Protein AF-A0A2E1ECK0-F1 (afdb_monomer_lite)

Radius of gyration: 26.98 Å; chains: 1; bounding box: 81×75×74 Å

Structure (mmCIF, N/CA/C/O backbone):
data_AF-A0A2E1ECK0-F1
#
_entry.id   AF-A0A2E1ECK0-F1
#
loop_
_atom_site.group_PDB
_atom_site.id
_atom_site.type_symbol
_atom_site.label_atom_id
_atom_site.label_alt_id
_atom_site.label_comp_id
_atom_site.label_asym_id
_atom_site.label_entity_id
_atom_site.label_seq_id
_atom_site.pdbx_PDB_ins_code
_atom_site.Cartn_x
_atom_site.Cartn_y
_atom_site.Cartn_z
_atom_site.occupancy
_atom_site.B_iso_or_equiv
_atom_site.auth_seq_id
_atom_site.auth_comp_id
_atom_site.auth_asym_id
_atom_site.auth_atom_id
_atom_site.pdbx_PDB_model_num
ATOM 1 N N . MET A 1 1 ? -41.890 39.576 19.657 1.00 36.78 1 MET A N 1
ATOM 2 C CA . MET A 1 1 ? -41.243 40.831 19.203 1.00 36.78 1 MET A CA 1
ATOM 3 C C . MET A 1 1 ? -40.014 40.433 18.400 1.00 36.78 1 MET A C 1
ATOM 5 O O . MET A 1 1 ? -39.311 39.551 18.856 1.00 36.78 1 MET A O 1
ATOM 9 N N . LYS A 1 2 ? -39.954 40.804 17.111 1.00 32.69 2 LYS A N 1
ATOM 10 C CA . LYS A 1 2 ? -38.951 41.724 16.523 1.00 32.69 2 LYS A CA 1
ATOM 11 C C . LYS A 1 2 ? -37.491 41.276 16.766 1.00 32.69 2 LYS A C 1
ATOM 13 O O . LYS A 1 2 ? -37.115 41.162 17.915 1.00 32.69 2 LYS A O 1
ATOM 18 N N . LYS A 1 3 ? -36.594 41.143 15.786 1.00 41.53 3 LYS A N 1
ATOM 19 C CA . LYS A 1 3 ? -36.566 41.527 14.362 1.00 41.53 3 LYS A CA 1
ATOM 20 C C . LYS A 1 3 ? -35.148 41.163 13.842 1.00 41.53 3 LYS A C 1
ATOM 22 O O . LYS A 1 3 ? -34.216 41.428 14.585 1.00 41.53 3 LYS A O 1
ATOM 27 N N . LEU A 1 4 ? -35.047 40.756 12.563 1.00 42.44 4 LEU A N 1
ATOM 28 C CA . LEU A 1 4 ? -34.051 41.216 11.556 1.00 42.44 4 LEU A CA 1
ATOM 29 C C . LEU A 1 4 ? -32.571 40.783 11.760 1.00 42.44 4 LEU A C 1
ATOM 31 O O . LEU A 1 4 ? -32.071 40.840 12.867 1.00 42.44 4 LEU A O 1
ATOM 35 N N . MET A 1 5 ? -31.784 40.340 10.771 1.00 49.69 5 MET A N 1
ATOM 36 C CA . MET A 1 5 ? -31.547 40.825 9.397 1.00 49.69 5 MET A CA 1
ATOM 37 C C . MET A 1 5 ? -30.842 39.715 8.572 1.00 49.69 5 MET A C 1
ATOM 39 O O . MET A 1 5 ? -29.981 39.037 9.115 1.00 49.69 5 MET A O 1
ATOM 43 N N . THR A 1 6 ? -31.310 39.385 7.356 1.00 43.28 6 THR A N 1
ATOM 44 C CA . THR A 1 6 ? -30.813 39.886 6.036 1.00 43.28 6 THR A CA 1
ATOM 45 C C . THR A 1 6 ? -29.692 38.984 5.485 1.00 43.28 6 THR A C 1
ATOM 47 O O . THR A 1 6 ? -28.627 38.923 6.078 1.00 43.28 6 THR A O 1
ATOM 50 N N . ALA A 1 7 ? -29.992 38.085 4.531 1.00 45.81 7 ALA A N 1
ATOM 51 C CA . ALA A 1 7 ? -29.884 38.229 3.055 1.00 45.81 7 ALA A CA 1
ATOM 52 C C . ALA A 1 7 ? -28.424 38.374 2.575 1.00 45.81 7 ALA A C 1
ATOM 54 O O . ALA A 1 7 ? -27.665 39.099 3.199 1.00 45.81 7 ALA A O 1
ATOM 55 N N . VAL A 1 8 ? -27.959 37.636 1.559 1.00 47.28 8 VAL A N 1
ATOM 56 C CA . VAL A 1 8 ? -28.027 37.950 0.108 1.00 47.28 8 VAL A CA 1
ATOM 57 C C . VAL A 1 8 ? -27.849 36.615 -0.663 1.00 47.28 8 VAL A C 1
ATOM 59 O O . VAL A 1 8 ? -26.974 35.838 -0.302 1.00 47.28 8 VAL A O 1
ATOM 62 N N . PHE A 1 9 ? -28.807 36.173 -1.499 1.00 43.53 9 PHE A N 1
ATOM 63 C CA . PHE A 1 9 ? -28.794 36.183 -2.989 1.00 43.53 9 PHE A CA 1
ATOM 64 C C . PHE A 1 9 ? -27.457 35.723 -3.624 1.00 43.53 9 PHE A C 1
ATOM 66 O O . PHE A 1 9 ? -26.396 36.138 -3.197 1.00 43.53 9 PHE A O 1
ATOM 73 N N . VAL A 1 10 ? -27.436 34.838 -4.626 1.00 41.91 10 VAL A N 1
ATOM 74 C CA . VAL A 1 10 ? -27.708 35.177 -6.034 1.00 41.91 10 VAL A CA 1
ATOM 75 C C . VAL A 1 10 ? -28.309 33.978 -6.778 1.00 41.91 10 VAL A C 1
ATOM 77 O O . VAL A 1 10 ? -27.737 32.893 -6.821 1.00 41.91 10 VAL A O 1
ATOM 80 N N . ALA A 1 11 ? -29.456 34.222 -7.410 1.00 50.41 11 ALA A N 1
ATOM 81 C CA . ALA A 1 11 ? -29.977 33.435 -8.518 1.00 50.41 11 ALA A CA 1
ATOM 82 C C . ALA A 1 11 ? -29.324 33.898 -9.831 1.00 50.41 11 ALA A C 1
ATOM 84 O O . ALA A 1 11 ? -29.112 35.096 -10.018 1.00 50.41 11 ALA A O 1
ATOM 85 N N . GLY A 1 12 ? -29.074 32.976 -10.759 1.00 37.84 12 GLY A N 1
ATOM 86 C CA . GLY A 1 12 ? -28.589 33.318 -12.095 1.00 37.84 12 GLY A CA 1
ATOM 87 C C . GLY A 1 12 ? -28.595 32.134 -13.057 1.00 37.84 12 GLY A C 1
ATOM 88 O O . GLY A 1 12 ? -27.558 31.549 -13.330 1.00 37.84 12 GLY A O 1
ATOM 89 N N . THR A 1 13 ? -29.772 31.781 -13.569 1.00 51.78 13 THR A N 1
ATOM 90 C CA . THR A 1 13 ? -29.948 31.011 -14.815 1.00 51.78 13 THR A CA 1
ATOM 91 C C . THR A 1 13 ? -29.469 31.818 -16.023 1.00 51.78 13 THR A C 1
ATOM 93 O O . THR A 1 13 ? -29.784 33.003 -16.042 1.00 51.78 13 THR A O 1
ATOM 96 N N . MET A 1 14 ? -28.821 31.183 -17.016 1.00 39.97 14 MET A N 1
ATOM 97 C CA . MET A 1 14 ? -28.751 31.458 -18.485 1.00 39.97 14 MET A CA 1
ATOM 98 C C . MET A 1 14 ? -27.500 30.714 -19.027 1.00 39.97 14 MET A C 1
ATOM 100 O O . MET A 1 14 ? -26.512 30.660 -18.312 1.00 39.97 14 MET A O 1
ATOM 104 N N . VAL A 1 15 ? -27.361 30.122 -20.220 1.00 37.75 15 VAL A N 1
ATOM 105 C CA . VAL A 1 15 ? -28.132 29.971 -21.467 1.00 37.75 15 VAL A CA 1
ATOM 106 C C . VAL A 1 15 ? -27.371 28.911 -22.302 1.00 37.75 15 VAL A C 1
ATOM 108 O O . VAL A 1 15 ? -26.142 28.919 -22.312 1.00 37.75 15 VAL A O 1
ATOM 111 N N . PHE A 1 16 ? -28.061 28.021 -23.027 1.00 49.72 16 PHE A N 1
ATOM 112 C CA . PHE A 1 16 ? -27.444 27.258 -24.125 1.00 49.72 16 PHE A CA 1
ATOM 113 C C . PHE A 1 16 ? -27.300 28.180 -25.348 1.00 49.72 16 PHE A C 1
ATOM 115 O O . PHE A 1 16 ? -28.302 28.683 -25.854 1.00 49.72 16 PHE A O 1
ATOM 122 N N . GLY A 1 17 ? -26.073 28.397 -25.829 1.00 35.75 17 GLY A N 1
ATOM 123 C CA . GLY A 1 17 ? -25.768 29.196 -27.021 1.00 35.75 17 GLY A CA 1
ATOM 124 C C . GLY A 1 17 ? -24.381 28.858 -27.576 1.00 35.75 17 GLY A C 1
ATOM 125 O O . GLY A 1 17 ? -23.429 28.708 -26.820 1.00 35.75 17 GLY A O 1
ATOM 126 N N . ALA A 1 18 ? -24.302 28.662 -28.891 1.00 43.22 18 ALA A N 1
ATOM 127 C CA . ALA A 1 18 ? -23.219 27.992 -29.606 1.00 43.22 18 ALA A CA 1
ATOM 128 C C . ALA A 1 18 ? -21.879 28.757 -29.693 1.00 43.22 18 ALA A C 1
ATOM 130 O O . ALA A 1 18 ? -21.851 29.978 -29.803 1.00 43.22 18 ALA A O 1
ATOM 131 N N . ALA A 1 19 ? -20.804 27.961 -29.767 1.00 50.44 19 ALA A N 1
ATOM 132 C CA . ALA A 1 19 ? -19.489 28.229 -30.360 1.00 50.44 19 ALA A CA 1
ATOM 133 C C . ALA A 1 19 ? -18.763 29.529 -29.960 1.00 50.44 19 ALA A C 1
ATOM 135 O O . ALA A 1 19 ? -18.831 30.548 -30.641 1.00 50.44 19 ALA A O 1
ATOM 136 N N . ALA A 1 20 ? -17.907 29.415 -28.945 1.00 37.53 20 ALA A N 1
ATOM 137 C CA . ALA A 1 20 ? -16.703 30.224 -28.819 1.00 37.53 20 ALA A CA 1
ATOM 138 C C . ALA A 1 20 ? -15.556 29.301 -28.391 1.00 37.53 20 ALA A C 1
ATOM 140 O O . ALA A 1 20 ? -15.746 28.430 -27.544 1.00 37.53 20 ALA A O 1
ATOM 141 N N . LEU A 1 21 ? -14.399 29.470 -29.035 1.00 43.34 21 LEU A N 1
ATOM 142 C CA . LEU A 1 21 ? -13.122 28.837 -28.707 1.00 43.34 21 LEU A CA 1
ATOM 143 C C . LEU A 1 21 ? -12.949 28.735 -27.189 1.00 43.34 21 LEU A C 1
ATOM 145 O O . LEU A 1 21 ? -12.764 29.747 -26.513 1.00 43.34 21 LEU A O 1
ATOM 149 N N . VAL A 1 22 ? -13.011 27.510 -26.668 1.00 38.97 22 VAL A N 1
ATOM 150 C CA . VAL A 1 22 ? -12.660 27.231 -25.281 1.00 38.97 22 VAL A CA 1
ATOM 151 C C . VAL A 1 22 ? -11.149 27.384 -25.203 1.00 38.97 22 VAL A C 1
ATOM 153 O O . VAL A 1 22 ? -10.393 26.457 -25.480 1.00 38.97 22 VAL A O 1
ATOM 156 N N . VAL A 1 23 ? -10.709 28.595 -24.865 1.00 43.97 23 VAL A N 1
ATOM 157 C CA . VAL A 1 23 ? -9.475 28.770 -24.108 1.00 43.97 23 VAL A CA 1
ATOM 158 C C . VAL A 1 23 ? -9.677 27.886 -22.891 1.00 43.97 23 VAL A C 1
ATOM 160 O O . VAL A 1 23 ? -10.488 28.204 -22.021 1.00 43.97 23 VAL A O 1
ATOM 163 N N . THR A 1 24 ? -9.041 26.717 -22.907 1.00 41.31 24 THR A N 1
ATOM 164 C CA . THR A 1 24 ? -8.938 25.848 -21.743 1.00 41.31 24 THR A CA 1
ATOM 165 C C . THR A 1 24 ? -8.578 26.754 -20.578 1.00 41.31 24 THR A C 1
ATOM 167 O O . THR A 1 24 ? -7.530 27.410 -20.660 1.00 41.31 24 THR A O 1
ATOM 170 N N . PRO A 1 25 ? -9.399 26.859 -19.515 1.00 38.97 25 PRO A N 1
ATOM 171 C CA . PRO A 1 25 ? -8.821 27.309 -18.275 1.00 38.97 25 PRO A CA 1
ATOM 172 C C . PRO A 1 25 ? -7.670 26.337 -18.042 1.00 38.97 25 PRO A C 1
ATOM 174 O O . PRO A 1 25 ? -7.865 25.122 -17.993 1.00 38.97 25 PRO A O 1
ATOM 177 N N . VAL A 1 26 ? -6.454 26.878 -18.011 1.00 43.81 26 VAL A N 1
ATOM 178 C CA . VAL A 1 26 ? -5.379 26.310 -17.215 1.00 43.81 26 VAL A CA 1
ATOM 179 C C . VAL A 1 26 ? -5.995 26.221 -15.827 1.00 43.81 26 VAL A C 1
ATOM 181 O O . VAL A 1 26 ? -6.011 27.192 -15.073 1.00 43.81 26 VAL A O 1
ATOM 184 N N . VAL A 1 27 ? -6.676 25.104 -15.568 1.00 42.44 27 VAL A N 1
ATOM 185 C CA . VAL A 1 27 ? -7.056 24.700 -14.232 1.00 42.44 27 VAL A CA 1
ATOM 186 C C . VAL A 1 27 ? -5.705 24.615 -13.565 1.00 42.44 27 VAL A C 1
ATOM 188 O O . VAL A 1 27 ? -4.866 23.817 -13.981 1.00 42.44 27 VAL A O 1
ATOM 191 N N . ALA A 1 28 ? -5.444 25.555 -12.660 1.00 39.75 28 ALA A N 1
ATOM 192 C CA . ALA A 1 28 ? -4.342 25.437 -11.738 1.00 39.75 28 ALA A CA 1
ATOM 193 C C . ALA A 1 28 ? -4.455 24.020 -11.181 1.00 39.75 28 ALA A C 1
ATOM 195 O O . ALA A 1 28 ? -5.444 23.692 -10.527 1.00 39.75 28 ALA A O 1
ATOM 196 N N . GLN A 1 29 ? -3.538 23.161 -11.614 1.00 42.16 29 GLN A N 1
ATOM 197 C CA . GLN A 1 29 ? -3.422 21.794 -11.161 1.00 42.16 29 GLN A CA 1
ATOM 198 C C . GLN A 1 29 ? -3.068 21.943 -9.690 1.00 42.16 29 GLN A C 1
ATOM 200 O O . GLN A 1 29 ? -1.930 22.249 -9.352 1.00 42.16 29 GLN A O 1
ATOM 205 N N . GLU A 1 30 ? -4.098 21.934 -8.848 1.00 47.59 30 GLU A N 1
ATOM 206 C CA . GLU A 1 30 ? -3.958 22.002 -7.406 1.00 47.59 30 GLU A CA 1
ATOM 207 C C . GLU A 1 30 ? -3.056 20.820 -7.061 1.00 47.59 30 GLU A C 1
ATOM 209 O O . GLU A 1 30 ? -3.397 19.676 -7.376 1.00 47.59 30 GLU A O 1
ATOM 214 N N . GLU A 1 31 ? -1.843 21.097 -6.573 1.00 55.91 31 GLU A N 1
ATOM 215 C CA . GLU A 1 31 ? -0.967 20.043 -6.074 1.00 55.91 31 GLU A CA 1
ATOM 216 C C . GLU A 1 31 ? -1.801 19.252 -5.074 1.00 55.91 31 GLU A C 1
ATOM 218 O O . GLU A 1 31 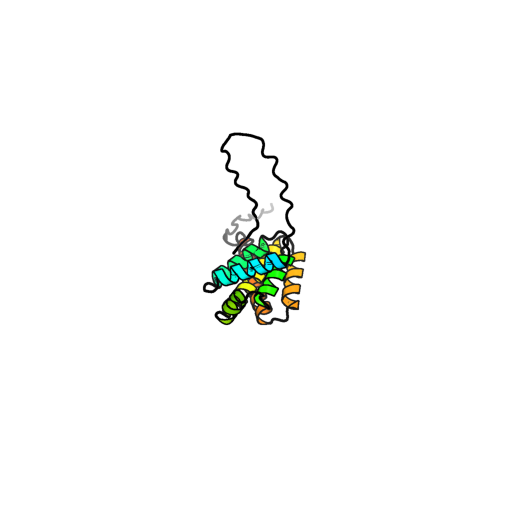? -2.271 19.808 -4.077 1.00 55.91 31 GLU A O 1
ATOM 223 N N . ALA A 1 32 ? -2.075 17.986 -5.393 1.00 67.12 32 ALA A N 1
ATOM 224 C CA . ALA A 1 32 ? -2.873 17.153 -4.521 1.00 67.12 32 ALA A CA 1
ATOM 225 C C . ALA A 1 32 ? -2.120 17.062 -3.195 1.00 67.12 32 ALA A C 1
ATOM 227 O O . ALA A 1 32 ? -1.043 16.478 -3.115 1.00 67.12 32 ALA A O 1
ATOM 228 N N . SER A 1 33 ? -2.658 17.705 -2.164 1.00 86.31 33 SER A N 1
ATOM 229 C CA . SER A 1 33 ? -2.048 17.667 -0.845 1.00 86.31 33 SER A CA 1
ATOM 230 C C . SER A 1 33 ? -2.098 16.238 -0.309 1.00 86.31 33 SER A C 1
ATOM 232 O O . SER A 1 33 ? -3.055 15.504 -0.579 1.00 86.31 33 SER A O 1
ATOM 234 N N . LEU A 1 34 ? -1.116 15.865 0.513 1.00 89.94 34 LEU A N 1
ATOM 235 C CA . LEU A 1 34 ? -1.125 14.579 1.214 1.00 89.94 34 LEU A CA 1
ATOM 236 C C . LEU A 1 34 ? -2.476 14.334 1.906 1.00 89.94 34 LEU A C 1
ATOM 238 O O . LEU A 1 34 ? -3.050 13.260 1.785 1.00 89.94 34 LEU A O 1
ATOM 242 N N . GLN A 1 35 ? -3.035 15.370 2.540 1.00 91.94 35 GLN A N 1
ATOM 243 C CA . GLN A 1 35 ? -4.328 15.288 3.212 1.00 91.94 35 GLN A CA 1
ATOM 244 C C . GLN A 1 35 ? -5.478 14.916 2.262 1.00 91.94 35 GLN A C 1
ATOM 246 O O . GLN A 1 35 ? -6.276 14.045 2.592 1.00 91.94 35 GLN A O 1
ATOM 251 N N . SER A 1 36 ? -5.568 15.541 1.084 1.00 92.69 36 SER A N 1
ATOM 252 C CA . SER A 1 36 ? -6.625 15.207 0.119 1.00 92.69 36 SER A CA 1
ATOM 253 C C . SER A 1 36 ? -6.480 13.792 -0.446 1.00 92.69 36 SER A C 1
ATOM 255 O O . SER A 1 36 ? -7.484 13.140 -0.727 1.00 92.69 36 SER A O 1
ATOM 257 N N . LEU A 1 37 ? -5.245 13.299 -0.591 1.00 95.12 37 LEU A N 1
ATOM 258 C CA . LEU A 1 37 ? -5.002 11.923 -1.027 1.00 95.12 37 LEU A CA 1
ATOM 259 C C . LEU A 1 37 ? -5.369 10.921 0.072 1.00 95.12 37 LEU A C 1
ATOM 261 O O . LEU A 1 37 ? -5.996 9.911 -0.222 1.00 95.12 37 LEU A O 1
ATOM 265 N N . GLU A 1 38 ? -5.038 11.206 1.331 1.00 95.06 38 GLU A N 1
ATOM 266 C CA . GLU A 1 38 ? -5.431 10.370 2.472 1.00 95.06 38 GLU A CA 1
ATOM 267 C C . GLU A 1 38 ? -6.955 10.263 2.587 1.00 95.06 38 GLU A C 1
ATOM 269 O O . GLU A 1 38 ? -7.482 9.161 2.712 1.00 95.06 38 GLU A O 1
ATOM 274 N N . GLU A 1 39 ? -7.674 11.385 2.477 1.00 94.56 39 GLU A N 1
ATOM 275 C CA . GLU A 1 39 ? -9.143 11.402 2.498 1.00 94.56 39 GLU A CA 1
ATOM 276 C C . GLU A 1 39 ? -9.735 10.563 1.354 1.00 94.56 39 GLU A C 1
ATOM 278 O O . GLU A 1 39 ? -10.674 9.793 1.565 1.00 94.56 39 GLU A O 1
ATOM 283 N N . PHE A 1 40 ? -9.148 10.651 0.157 1.00 95.88 40 PHE A N 1
ATOM 284 C CA . PHE A 1 40 ? -9.552 9.837 -0.988 1.00 95.88 40 PHE A CA 1
ATOM 285 C C . PHE A 1 40 ? -9.301 8.337 -0.766 1.00 95.88 40 PHE A C 1
ATOM 287 O O . PHE A 1 40 ? -10.172 7.513 -1.050 1.00 95.88 40 PHE A O 1
ATOM 294 N N . VAL A 1 41 ? -8.139 7.962 -0.223 1.00 96.88 41 VAL A N 1
ATOM 295 C CA . VAL A 1 41 ? -7.822 6.555 0.070 1.00 96.88 41 VAL A CA 1
ATOM 296 C C . VAL A 1 41 ? -8.730 6.003 1.166 1.00 96.88 41 VAL A C 1
ATOM 298 O O . VAL A 1 41 ? -9.208 4.876 1.059 1.00 96.88 41 VAL A O 1
ATOM 301 N N . GLU A 1 42 ? -9.015 6.783 2.207 1.00 97.12 42 GLU A N 1
ATOM 302 C CA . GLU A 1 42 ? -9.946 6.377 3.259 1.00 97.12 42 GLU A CA 1
ATOM 303 C C . GLU A 1 42 ? -11.362 6.168 2.720 1.00 97.12 42 GLU A C 1
ATOM 305 O O . GLU A 1 42 ? -12.034 5.212 3.113 1.00 97.12 42 GLU A O 1
ATOM 310 N N . GLN A 1 43 ? -11.809 7.009 1.787 1.00 96.88 43 GLN A N 1
ATOM 311 C CA . GLN A 1 43 ? -13.077 6.792 1.101 1.00 96.88 43 GLN A CA 1
ATOM 312 C C . GLN A 1 43 ? -13.059 5.484 0.299 1.00 96.88 43 GLN A C 1
ATOM 314 O O . GLN A 1 43 ? -13.977 4.678 0.437 1.00 96.88 43 GLN A O 1
ATOM 319 N N . MET A 1 44 ? -12.000 5.231 -0.472 1.00 96.62 44 MET A N 1
ATOM 320 C CA . MET A 1 44 ? -11.836 3.989 -1.233 1.00 96.62 44 MET A CA 1
ATOM 321 C C . MET A 1 44 ? -11.851 2.754 -0.324 1.00 96.62 44 MET A C 1
ATOM 323 O O . MET A 1 44 ? -12.449 1.734 -0.662 1.00 96.62 44 MET A O 1
ATOM 327 N N . LEU A 1 45 ? -11.235 2.853 0.853 1.00 96.44 45 LEU A N 1
ATOM 328 C CA . LEU A 1 45 ? -11.225 1.798 1.860 1.00 96.44 45 LEU A CA 1
ATOM 329 C C . LEU A 1 45 ? -12.642 1.490 2.357 1.00 96.44 45 LEU A C 1
ATOM 331 O O . LEU A 1 45 ? -13.017 0.325 2.467 1.00 96.44 45 LEU A O 1
ATOM 335 N N . VAL A 1 46 ? -13.445 2.522 2.628 1.00 96.81 46 VAL A N 1
ATOM 336 C CA . VAL A 1 46 ? -14.840 2.365 3.065 1.00 96.81 46 VAL A CA 1
ATOM 337 C C . VAL A 1 46 ? -15.720 1.810 1.943 1.00 96.81 46 VAL A C 1
ATOM 339 O O . VAL A 1 46 ? -16.531 0.921 2.191 1.00 96.81 46 VAL A O 1
ATOM 342 N N . GLU A 1 47 ? -15.552 2.294 0.713 1.00 97.00 47 GLU A N 1
ATOM 343 C CA . GLU A 1 47 ? -16.309 1.830 -0.458 1.00 97.00 47 GLU A CA 1
ATOM 344 C C . GLU A 1 47 ? -16.045 0.354 -0.781 1.00 97.00 47 GLU A C 1
ATOM 346 O O . GLU A 1 47 ? -16.945 -0.341 -1.250 1.00 97.00 47 GLU A O 1
ATOM 351 N N . ASN A 1 48 ? -14.841 -0.137 -0.480 1.00 96.56 48 ASN A N 1
ATOM 352 C CA . ASN A 1 48 ? -14.430 -1.518 -0.723 1.00 96.56 48 ASN A CA 1
ATOM 353 C C . ASN A 1 48 ? -14.351 -2.356 0.566 1.00 96.56 48 ASN A C 1
ATOM 355 O O . ASN A 1 48 ? -13.678 -3.385 0.583 1.00 96.56 48 ASN A O 1
ATOM 359 N N . ALA A 1 49 ? -15.027 -1.954 1.649 1.00 95.00 49 ALA A N 1
ATOM 360 C CA . ALA A 1 49 ? -14.878 -2.597 2.960 1.00 95.00 49 ALA A CA 1
ATOM 361 C C . ALA A 1 49 ? -15.182 -4.112 2.957 1.00 95.00 49 ALA A C 1
ATOM 363 O O . ALA A 1 49 ? -14.582 -4.874 3.722 1.00 95.00 49 ALA A O 1
ATOM 364 N N . ASP A 1 50 ? -16.076 -4.548 2.068 1.00 96.25 50 ASP A N 1
ATOM 365 C CA . ASP A 1 50 ? -16.482 -5.946 1.899 1.00 96.25 50 ASP A CA 1
ATOM 366 C C . ASP A 1 50 ? -15.780 -6.655 0.722 1.00 96.25 50 ASP A C 1
ATOM 368 O O . ASP A 1 50 ? -15.985 -7.852 0.522 1.00 96.25 50 ASP A O 1
ATOM 372 N N . ASP A 1 51 ? -14.933 -5.953 -0.042 1.00 97.44 51 ASP A N 1
ATOM 373 C CA . ASP A 1 51 ? -14.210 -6.498 -1.198 1.00 97.44 51 ASP A CA 1
ATOM 374 C C . ASP A 1 51 ? -12.718 -6.110 -1.181 1.00 97.44 51 ASP A C 1
ATOM 376 O O . ASP A 1 51 ? -12.277 -5.181 -1.869 1.00 97.44 51 ASP A O 1
ATOM 380 N N . PRO A 1 52 ? -11.892 -6.843 -0.410 1.00 97.06 52 PRO A N 1
ATOM 381 C CA . PRO A 1 52 ? -10.456 -6.600 -0.366 1.00 97.06 52 PRO A CA 1
ATOM 382 C C . PRO A 1 52 ? -9.766 -6.759 -1.725 1.00 97.06 52 PRO A C 1
ATOM 384 O O . PRO A 1 52 ? -8.756 -6.106 -1.964 1.00 97.06 52 PRO A O 1
ATOM 387 N N . ALA A 1 53 ? -10.279 -7.602 -2.626 1.00 97.38 53 ALA A N 1
ATOM 388 C CA . ALA A 1 53 ? -9.659 -7.790 -3.936 1.00 97.38 53 ALA A CA 1
ATOM 389 C C . ALA A 1 53 ? -9.856 -6.550 -4.820 1.00 97.38 53 ALA A C 1
ATOM 391 O O . ALA A 1 53 ? -8.899 -6.083 -5.441 1.00 97.38 53 ALA A O 1
ATOM 392 N N . ALA A 1 54 ? -11.063 -5.976 -4.816 1.00 97.44 54 ALA A N 1
ATOM 393 C CA . ALA A 1 54 ? -11.330 -4.707 -5.485 1.00 97.44 54 ALA A CA 1
ATOM 394 C C . ALA A 1 54 ? -10.499 -3.565 -4.882 1.00 97.44 54 ALA A C 1
ATOM 396 O O . ALA A 1 54 ? -9.924 -2.766 -5.624 1.00 97.44 54 ALA A O 1
ATOM 397 N N . PHE A 1 55 ? -10.357 -3.526 -3.551 1.00 98.12 55 PHE A N 1
ATOM 398 C CA . PHE A 1 55 ? -9.512 -2.534 -2.885 1.00 98.12 55 PHE A CA 1
ATOM 399 C C . PHE A 1 55 ? -8.036 -2.646 -3.297 1.00 98.12 55 PHE A C 1
ATOM 401 O O . PHE A 1 55 ? -7.409 -1.642 -3.627 1.00 98.12 55 PHE A O 1
ATOM 408 N N . GLU A 1 56 ? -7.482 -3.862 -3.328 1.00 98.12 56 GLU A N 1
ATOM 409 C CA . GLU A 1 56 ? -6.105 -4.116 -3.767 1.00 98.12 56 GLU A CA 1
ATOM 410 C C . GLU A 1 56 ? -5.848 -3.576 -5.183 1.00 98.12 56 GLU A C 1
ATOM 412 O O . GLU A 1 56 ? -4.846 -2.897 -5.428 1.00 98.12 56 GLU A O 1
ATOM 417 N N . GLU A 1 57 ? -6.754 -3.864 -6.119 1.00 97.38 57 GLU A N 1
ATOM 418 C CA . GLU A 1 57 ? -6.648 -3.394 -7.500 1.00 97.38 57 GLU A CA 1
ATOM 419 C C . GLU A 1 57 ? -6.797 -1.871 -7.607 1.00 97.38 57 GLU A C 1
ATOM 421 O O . GLU A 1 57 ? -6.033 -1.223 -8.328 1.00 97.38 57 GLU A O 1
ATOM 426 N N .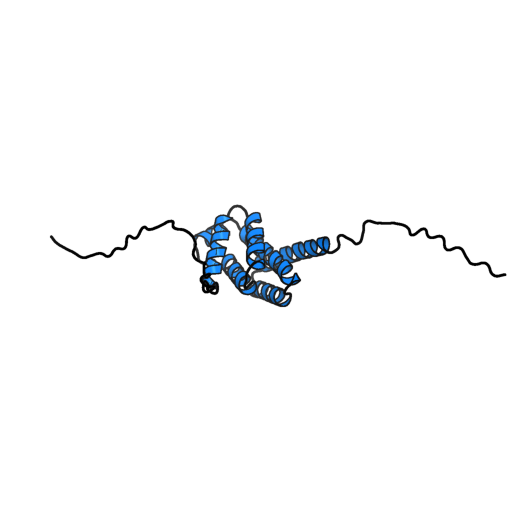 ALA A 1 58 ? -7.735 -1.286 -6.862 1.00 97.88 58 ALA A N 1
ATOM 427 C CA . ALA A 1 58 ? -7.947 0.154 -6.845 1.00 97.88 58 ALA A CA 1
ATOM 428 C C . ALA A 1 58 ? -6.708 0.905 -6.328 1.00 97.88 58 ALA A C 1
ATOM 430 O O . ALA A 1 58 ? -6.280 1.872 -6.961 1.00 97.88 58 ALA A O 1
ATOM 431 N N . ILE A 1 59 ? -6.071 0.416 -5.256 1.00 98.50 59 ILE A N 1
ATOM 432 C CA . ILE A 1 59 ? -4.820 0.981 -4.728 1.00 98.50 59 ILE A CA 1
ATOM 433 C C . ILE A 1 59 ? -3.684 0.865 -5.745 1.00 98.50 59 ILE A C 1
ATOM 435 O O . ILE A 1 59 ? -2.977 1.847 -5.983 1.00 98.50 59 ILE A O 1
ATOM 439 N N . ALA A 1 60 ? -3.522 -0.302 -6.377 1.00 97.75 60 ALA A N 1
ATOM 440 C CA . ALA A 1 60 ? -2.475 -0.504 -7.375 1.00 97.75 60 ALA A CA 1
ATOM 441 C C . ALA A 1 60 ? -2.598 0.499 -8.538 1.00 97.75 60 ALA A C 1
ATOM 443 O O . ALA A 1 60 ? -1.616 1.140 -8.918 1.00 97.75 60 ALA A O 1
ATOM 444 N N . ASN A 1 61 ? -3.815 0.670 -9.063 1.00 97.31 61 ASN A N 1
ATOM 445 C CA . ASN A 1 61 ? -4.103 1.584 -10.169 1.00 97.31 61 ASN A CA 1
ATOM 446 C C . ASN A 1 61 ? -3.959 3.056 -9.767 1.00 97.31 61 ASN A C 1
ATOM 448 O O . ASN A 1 61 ? -3.410 3.849 -10.529 1.00 97.31 61 ASN A O 1
ATOM 452 N N . PHE A 1 62 ? -4.430 3.419 -8.573 1.00 97.50 62 PHE A N 1
ATOM 453 C CA . PHE A 1 62 ? -4.337 4.779 -8.052 1.00 97.50 62 PHE A CA 1
ATOM 454 C C . PHE A 1 62 ? -2.882 5.234 -7.909 1.00 97.50 62 PHE A C 1
ATOM 456 O O . PHE A 1 62 ? -2.514 6.281 -8.439 1.00 97.50 62 PHE A O 1
ATOM 463 N N . VAL A 1 63 ? -2.040 4.438 -7.246 1.00 97.88 63 VAL A N 1
ATOM 464 C CA . VAL A 1 63 ? -0.645 4.821 -6.990 1.00 97.88 63 VAL A CA 1
ATOM 465 C C . VAL A 1 63 ? 0.178 4.803 -8.278 1.00 97.88 63 VAL A C 1
ATOM 467 O O . VAL A 1 63 ? 0.898 5.760 -8.552 1.00 97.88 63 VAL A O 1
ATOM 470 N N . ALA A 1 64 ? 0.043 3.762 -9.108 1.00 96.69 64 ALA A N 1
ATOM 471 C CA . ALA A 1 64 ? 0.788 3.670 -10.365 1.00 96.69 64 ALA A CA 1
ATOM 472 C C . ALA A 1 64 ? 0.356 4.716 -11.410 1.00 96.69 64 ALA A C 1
ATOM 474 O O . ALA A 1 64 ? 1.158 5.094 -12.263 1.00 96.69 64 ALA A O 1
ATOM 475 N N . GLY A 1 65 ? -0.900 5.172 -11.356 1.00 93.75 65 GLY A N 1
ATOM 476 C CA . GLY A 1 65 ? -1.446 6.217 -12.226 1.00 93.75 65 GLY A CA 1
ATOM 477 C C . GLY A 1 65 ? -1.299 7.643 -11.684 1.00 93.75 65 GLY A C 1
ATOM 478 O O . GLY A 1 65 ? -1.696 8.586 -12.369 1.00 93.75 65 GLY A O 1
ATOM 479 N N . SER A 1 66 ? -0.765 7.814 -10.470 1.00 95.31 66 SER A N 1
ATOM 480 C CA . SER A 1 66 ? -0.601 9.126 -9.841 1.00 95.31 66 SER A CA 1
ATOM 481 C C . SER A 1 66 ? 0.461 9.968 -10.553 1.00 95.31 66 SER A C 1
ATOM 483 O O . SER A 1 66 ? 1.473 9.456 -11.031 1.00 95.31 66 SER A O 1
ATOM 485 N N . ALA A 1 67 ? 0.257 11.288 -10.566 1.00 92.56 67 ALA A N 1
ATOM 486 C CA . ALA A 1 67 ? 1.285 12.239 -10.989 1.00 92.56 67 ALA A CA 1
ATOM 487 C C . ALA A 1 67 ? 2.495 12.242 -10.035 1.00 92.56 67 ALA A C 1
ATOM 489 O O . ALA A 1 67 ? 3.617 12.488 -10.471 1.00 92.56 67 ALA A O 1
ATOM 490 N N . ASP A 1 68 ? 2.253 11.938 -8.757 1.00 94.88 68 ASP A N 1
ATOM 491 C CA . ASP A 1 68 ? 3.274 11.716 -7.735 1.00 94.88 68 ASP A CA 1
ATOM 492 C C . ASP A 1 68 ? 3.005 10.366 -7.040 1.00 94.88 68 ASP A C 1
ATOM 494 O O . ASP A 1 68 ? 2.161 10.276 -6.136 1.00 94.88 68 ASP A O 1
ATOM 498 N N . PRO A 1 69 ? 3.648 9.281 -7.507 1.00 95.56 69 PRO A N 1
ATOM 499 C CA . PRO A 1 69 ? 3.493 7.954 -6.917 1.00 95.56 69 PRO A CA 1
ATOM 500 C C . PRO A 1 69 ? 4.047 7.850 -5.493 1.00 95.56 69 PRO A C 1
ATOM 502 O O . PRO A 1 69 ? 3.534 7.057 -4.709 1.00 95.56 69 PRO A O 1
ATOM 505 N N . GLU A 1 70 ? 5.067 8.638 -5.140 1.00 97.31 70 GLU A N 1
ATOM 506 C CA . GLU A 1 70 ? 5.677 8.613 -3.805 1.00 97.31 70 GLU A CA 1
ATOM 507 C C . GLU A 1 70 ? 4.737 9.252 -2.777 1.00 97.31 70 GLU A C 1
ATOM 509 O O . GLU A 1 70 ? 4.515 8.687 -1.705 1.00 97.31 70 GLU A O 1
ATOM 514 N N . LEU A 1 71 ? 4.106 10.376 -3.131 1.00 96.25 71 LEU A N 1
ATOM 515 C CA . LEU A 1 71 ? 3.106 11.025 -2.282 1.00 96.25 71 LEU A CA 1
ATOM 516 C C . LEU A 1 71 ? 1.820 10.193 -2.161 1.00 96.25 71 LEU A C 1
ATOM 518 O O . LEU A 1 71 ? 1.241 10.087 -1.079 1.00 96.25 71 LEU A O 1
ATOM 522 N N . ALA A 1 72 ? 1.379 9.562 -3.254 1.00 97.19 72 ALA A N 1
ATOM 523 C CA . ALA A 1 72 ? 0.237 8.649 -3.222 1.00 97.19 72 ALA A CA 1
ATOM 524 C C . ALA A 1 72 ? 0.523 7.408 -2.358 1.00 97.19 72 ALA A C 1
ATOM 526 O O . ALA A 1 72 ? -0.345 6.977 -1.600 1.00 97.19 72 ALA A O 1
ATOM 527 N N . ASN A 1 73 ? 1.739 6.858 -2.426 1.00 97.88 73 ASN A N 1
ATOM 528 C CA . ASN A 1 73 ? 2.171 5.752 -1.575 1.00 97.88 73 ASN A CA 1
ATOM 529 C C . ASN A 1 73 ? 2.143 6.138 -0.089 1.00 97.88 73 ASN A C 1
ATOM 531 O O . ASN A 1 73 ? 1.592 5.395 0.723 1.00 97.88 73 ASN A O 1
ATOM 535 N N . GLU A 1 74 ? 2.661 7.319 0.259 1.00 97.56 74 GLU A N 1
ATOM 536 C CA . GLU A 1 74 ? 2.606 7.844 1.628 1.00 97.56 74 GLU A CA 1
ATOM 537 C C . GLU A 1 74 ? 1.161 7.981 2.133 1.00 97.56 74 GLU A C 1
ATOM 539 O O . GLU A 1 74 ? 0.845 7.516 3.231 1.00 97.56 74 GLU A O 1
ATOM 544 N N . ALA A 1 75 ? 0.260 8.530 1.314 1.00 97.38 75 ALA A N 1
ATOM 545 C CA . ALA A 1 75 ? -1.153 8.664 1.665 1.00 97.38 75 ALA A CA 1
ATOM 546 C C . ALA A 1 75 ? -1.807 7.310 1.984 1.00 97.38 75 ALA A C 1
ATOM 548 O O . ALA A 1 75 ? -2.547 7.181 2.962 1.00 97.38 75 ALA A O 1
ATOM 549 N N . VAL A 1 76 ? -1.508 6.281 1.186 1.00 97.94 76 VAL A N 1
ATOM 550 C CA . VAL A 1 76 ? -2.031 4.930 1.418 1.00 97.94 76 VAL A CA 1
ATOM 551 C C . VAL A 1 76 ? -1.448 4.322 2.690 1.00 97.94 76 VAL A C 1
ATOM 553 O O . VAL A 1 76 ? -2.202 3.771 3.491 1.00 97.94 76 VAL A O 1
ATOM 556 N N . ILE A 1 77 ? -0.138 4.446 2.928 1.00 97.94 77 ILE A N 1
ATOM 557 C CA . ILE A 1 77 ? 0.483 3.968 4.174 1.00 97.94 77 ILE A CA 1
ATOM 558 C C . ILE A 1 77 ? -0.201 4.615 5.382 1.00 97.94 77 ILE A C 1
ATOM 560 O O . ILE A 1 77 ? -0.582 3.909 6.321 1.00 97.94 77 ILE A O 1
ATOM 564 N N . ASN A 1 78 ? -0.416 5.931 5.350 1.00 96.62 78 ASN A N 1
ATOM 565 C CA . ASN A 1 78 ? -1.065 6.656 6.440 1.00 96.62 78 ASN A CA 1
ATOM 566 C C . ASN A 1 78 ? -2.514 6.194 6.644 1.00 96.62 78 ASN A C 1
ATOM 568 O O . ASN A 1 78 ? -2.897 5.896 7.775 1.00 96.62 78 ASN A O 1
ATOM 572 N N . ALA A 1 79 ? -3.292 6.023 5.573 1.00 96.56 79 ALA A N 1
ATOM 573 C CA . ALA A 1 79 ? -4.666 5.528 5.657 1.00 96.56 79 ALA A CA 1
ATOM 574 C C . ALA A 1 79 ? -4.765 4.087 6.205 1.00 96.56 79 ALA A C 1
ATOM 576 O O . ALA A 1 79 ? -5.715 3.756 6.913 1.00 96.56 79 ALA A O 1
ATOM 577 N N . LEU A 1 80 ? -3.783 3.220 5.925 1.00 96.62 80 LEU A N 1
ATOM 578 C CA . LEU A 1 80 ? -3.771 1.822 6.388 1.00 96.62 80 LEU A CA 1
ATOM 579 C C . LEU A 1 80 ? -3.205 1.633 7.802 1.00 96.62 80 LEU A C 1
ATOM 581 O O . LEU A 1 80 ? -3.467 0.611 8.450 1.00 96.62 80 LEU A O 1
ATOM 585 N N . THR A 1 81 ? -2.395 2.575 8.281 1.00 95.00 81 THR A N 1
ATOM 586 C CA . THR A 1 81 ? -1.720 2.477 9.586 1.00 95.00 81 THR A CA 1
ATOM 587 C C . THR A 1 81 ? -2.353 3.372 10.643 1.00 95.00 81 THR A C 1
ATOM 589 O O . THR A 1 81 ? -2.427 2.979 11.808 1.00 95.00 81 THR A O 1
ATOM 592 N N . ASN A 1 82 ? -2.847 4.544 10.250 1.00 94.38 82 ASN A N 1
ATOM 593 C CA . ASN A 1 82 ? -3.441 5.534 11.136 1.00 94.38 82 ASN A CA 1
ATOM 594 C C . ASN A 1 82 ? -4.530 6.363 10.416 1.00 94.38 82 ASN A C 1
ATOM 596 O O . ASN A 1 82 ? -4.363 7.575 10.243 1.00 94.38 82 ASN A O 1
ATOM 600 N N . PRO A 1 83 ? -5.653 5.738 10.008 1.00 94.56 83 PRO A N 1
ATOM 601 C CA . PRO A 1 83 ? -6.748 6.454 9.360 1.00 94.56 83 PRO A CA 1
ATOM 602 C C . PRO A 1 83 ? -7.336 7.529 10.277 1.00 94.56 83 PRO A C 1
ATOM 604 O O . PRO A 1 83 ? -7.523 7.328 11.484 1.00 94.56 83 PRO A O 1
ATOM 607 N N . LYS A 1 84 ? -7.681 8.672 9.692 1.00 94.56 84 LYS A N 1
ATOM 608 C CA . LYS A 1 84 ? -8.244 9.833 10.380 1.00 94.56 84 LYS A CA 1
ATOM 609 C C . LYS A 1 84 ? -9.747 9.681 10.584 1.00 94.56 84 LYS A C 1
ATOM 611 O O . LYS A 1 84 ? -10.227 9.948 11.693 1.00 94.56 84 LYS A O 1
ATOM 616 N N . SER A 1 85 ? -10.482 9.220 9.572 1.00 95.81 85 SER A N 1
ATOM 617 C CA . SER A 1 85 ? -11.933 9.042 9.646 1.00 95.81 85 SER A CA 1
ATOM 618 C C . SER A 1 85 ? -12.332 7.834 10.492 1.00 95.81 85 SER A C 1
ATOM 620 O O . SER A 1 85 ? -11.697 6.777 10.491 1.00 95.81 85 SER A O 1
ATOM 622 N N . ASP A 1 86 ? -13.440 7.977 11.219 1.00 97.00 86 ASP A N 1
ATOM 623 C CA . ASP A 1 86 ? -13.968 6.884 12.037 1.00 97.00 86 ASP A CA 1
ATOM 624 C C . ASP A 1 86 ? -14.517 5.739 11.178 1.00 97.00 86 ASP A C 1
ATOM 626 O O . ASP A 1 86 ? -14.420 4.579 11.570 1.00 97.00 86 ASP A O 1
ATOM 630 N N . ALA A 1 87 ? -15.021 6.042 9.978 1.00 96.00 87 ALA A N 1
ATOM 631 C CA . ALA A 1 87 ? -15.486 5.032 9.034 1.00 96.00 87 ALA A CA 1
ATOM 632 C C . ALA A 1 87 ? -14.339 4.125 8.560 1.00 96.00 87 ALA A C 1
ATOM 634 O O . ALA A 1 87 ? -14.481 2.903 8.608 1.00 96.00 87 ALA A O 1
ATOM 635 N N . ALA A 1 88 ? -13.185 4.694 8.189 1.00 95.75 88 ALA A N 1
ATOM 636 C CA . ALA A 1 88 ? -12.028 3.904 7.775 1.00 95.75 88 ALA A CA 1
ATOM 637 C C . ALA A 1 88 ? -11.443 3.081 8.935 1.00 95.75 88 ALA A C 1
ATOM 639 O O . ALA A 1 88 ? -11.109 1.909 8.753 1.00 95.75 88 ALA A O 1
ATOM 640 N N . LYS A 1 89 ? -11.404 3.640 10.157 1.00 96.81 89 LYS A N 1
ATOM 641 C CA . LYS A 1 89 ? -11.037 2.876 11.367 1.00 96.81 89 LYS A CA 1
ATOM 642 C C . LYS A 1 89 ? -11.945 1.664 11.561 1.00 96.81 89 LYS A C 1
ATOM 644 O O . LYS A 1 89 ? -11.446 0.567 11.795 1.00 96.81 89 LYS A O 1
ATOM 649 N N . ILE A 1 90 ? -13.262 1.855 11.471 1.00 96.00 90 ILE A N 1
ATOM 650 C CA . ILE A 1 90 ? -14.249 0.779 11.636 1.00 96.00 90 ILE A CA 1
ATOM 651 C C . ILE A 1 90 ? -14.089 -0.276 10.538 1.00 96.00 90 ILE A C 1
ATOM 653 O O . ILE A 1 90 ? -14.104 -1.467 10.839 1.00 96.00 90 ILE A O 1
ATOM 657 N N . ALA A 1 91 ? -13.897 0.137 9.285 1.00 95.12 91 ALA A N 1
ATOM 658 C CA . ALA A 1 91 ? -13.696 -0.785 8.172 1.00 95.12 91 ALA A CA 1
ATOM 659 C C . ALA A 1 91 ? -12.446 -1.663 8.377 1.00 95.12 91 ALA A C 1
ATOM 661 O O . ALA A 1 91 ? -12.550 -2.888 8.313 1.00 95.12 91 ALA A O 1
ATOM 662 N N . LEU A 1 92 ? -11.300 -1.073 8.742 1.00 94.75 92 LEU A N 1
ATOM 663 C CA . LEU A 1 92 ? -10.083 -1.835 9.056 1.00 94.75 92 LEU A CA 1
ATOM 664 C C . LEU A 1 92 ? -10.244 -2.760 10.271 1.00 94.75 92 LEU A C 1
ATOM 666 O O . LEU A 1 92 ? -9.692 -3.858 10.286 1.00 94.75 92 LEU A O 1
ATOM 670 N N . GLN A 1 93 ? -10.991 -2.337 11.294 1.00 94.69 93 GLN A N 1
ATOM 671 C CA . GLN A 1 93 ? -11.258 -3.162 12.478 1.00 94.69 93 GLN A CA 1
ATOM 672 C C . GLN A 1 93 ? -12.153 -4.364 12.163 1.00 94.69 93 GLN A C 1
ATOM 674 O O . GLN A 1 93 ? -11.950 -5.442 12.720 1.00 94.69 93 GLN A O 1
ATOM 679 N N . ASN A 1 94 ? -13.135 -4.183 11.281 1.00 93.94 94 ASN A N 1
ATOM 680 C CA . ASN A 1 94 ? -14.086 -5.230 10.917 1.00 93.94 94 ASN A CA 1
ATOM 681 C C 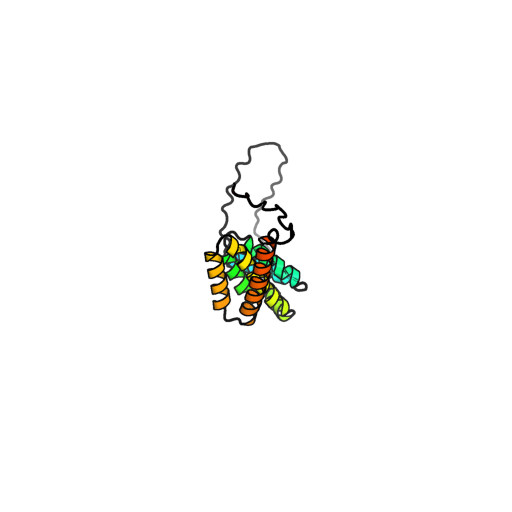. ASN A 1 94 ? -13.531 -6.196 9.866 1.00 93.94 94 ASN A C 1
ATOM 683 O O . ASN A 1 94 ? -13.997 -7.332 9.787 1.00 93.94 94 ASN A O 1
ATOM 687 N N . ASN A 1 95 ? -12.542 -5.771 9.078 1.00 93.06 95 ASN A N 1
ATOM 688 C CA . ASN A 1 95 ? -11.952 -6.587 8.029 1.00 93.06 95 ASN A CA 1
ATOM 689 C C . ASN A 1 95 ? -10.427 -6.409 7.962 1.00 93.06 95 ASN A C 1
ATOM 691 O O . ASN A 1 95 ? -9.899 -5.566 7.237 1.00 93.06 95 ASN A O 1
ATOM 695 N N . ALA A 1 96 ? -9.707 -7.269 8.687 1.00 88.12 96 ALA A N 1
ATOM 696 C CA . ALA A 1 96 ? -8.245 -7.263 8.709 1.00 88.12 96 ALA A CA 1
ATOM 697 C C . ALA A 1 96 ? -7.611 -7.507 7.322 1.00 88.12 96 ALA A C 1
ATOM 699 O O . ALA A 1 96 ? -6.496 -7.047 7.074 1.00 88.12 96 ALA A O 1
ATOM 700 N N . ALA A 1 97 ? -8.325 -8.168 6.400 1.00 95.56 97 ALA A N 1
ATOM 701 C CA . ALA A 1 97 ? -7.823 -8.442 5.055 1.00 95.56 97 ALA A CA 1
ATOM 702 C C . ALA A 1 97 ? -7.690 -7.173 4.197 1.00 95.56 97 ALA A C 1
ATOM 704 O O . ALA A 1 97 ? -6.899 -7.172 3.257 1.00 95.56 97 ALA A O 1
ATOM 705 N N . LEU A 1 98 ? -8.397 -6.080 4.526 1.00 95.75 98 LEU A N 1
ATOM 706 C CA . LEU A 1 98 ? -8.264 -4.797 3.821 1.00 95.75 98 LEU A CA 1
ATOM 707 C C . LEU A 1 98 ? -6.854 -4.222 3.933 1.00 95.75 98 LEU A C 1
ATOM 709 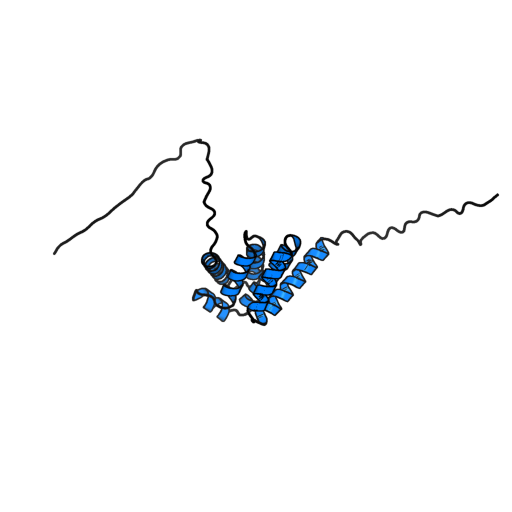O O . LEU A 1 98 ? -6.336 -3.661 2.971 1.00 95.75 98 LEU A O 1
ATOM 713 N N . LYS A 1 99 ? -6.211 -4.387 5.094 1.00 96.19 99 LYS A N 1
ATOM 714 C CA . LYS A 1 99 ? -4.850 -3.891 5.303 1.00 96.19 99 LYS A CA 1
ATOM 715 C C . LYS A 1 99 ? -3.844 -4.641 4.440 1.00 96.19 99 LYS A C 1
ATOM 717 O O . LYS A 1 99 ? -3.018 -4.022 3.777 1.00 96.19 99 LYS A O 1
ATOM 722 N N . GLU A 1 100 ? -3.940 -5.966 4.428 1.00 97.62 100 GLU A N 1
ATOM 723 C CA . GLU A 1 100 ? -3.093 -6.817 3.593 1.00 97.62 100 GLU A CA 1
ATOM 724 C C . GLU A 1 100 ? -3.345 -6.571 2.104 1.00 97.62 100 GLU A C 1
ATOM 726 O O . GLU A 1 100 ? -2.397 -6.474 1.333 1.00 97.62 100 GLU A O 1
ATOM 731 N N . ALA A 1 101 ? -4.608 -6.414 1.705 1.00 98.00 101 ALA A N 1
ATOM 732 C CA . ALA A 1 101 ? -4.995 -6.086 0.338 1.00 98.00 101 ALA A CA 1
ATOM 733 C C . ALA A 1 101 ? -4.438 -4.733 -0.116 1.00 98.00 101 ALA A C 1
ATOM 735 O O . ALA A 1 101 ? -3.785 -4.658 -1.153 1.00 98.00 101 ALA A O 1
ATOM 736 N N . GLY A 1 102 ? -4.623 -3.673 0.674 1.00 97.75 102 GLY A N 1
ATOM 737 C CA . GLY A 1 102 ? -4.055 -2.362 0.363 1.00 97.75 102 GLY A CA 1
ATOM 738 C C . GLY A 1 102 ? -2.529 -2.413 0.262 1.00 97.75 102 GLY A C 1
ATOM 739 O O . GLY A 1 102 ? -1.946 -1.867 -0.672 1.00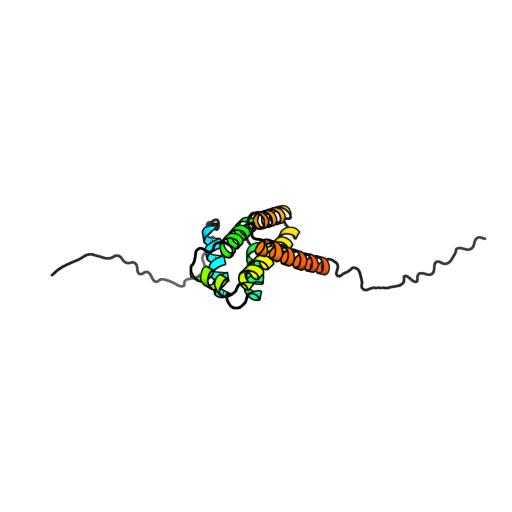 97.75 102 GLY A O 1
ATOM 740 N N . ALA A 1 103 ? -1.877 -3.152 1.162 1.00 98.06 103 ALA A N 1
ATOM 741 C CA . ALA A 1 103 ? -0.435 -3.353 1.129 1.00 98.06 103 ALA A CA 1
ATOM 742 C C . ALA A 1 103 ? 0.034 -4.156 -0.099 1.00 98.06 103 ALA A C 1
ATOM 744 O O . ALA A 1 103 ? 0.984 -3.744 -0.761 1.00 98.06 103 ALA A O 1
ATOM 745 N N . ARG A 1 104 ? -0.645 -5.251 -0.475 1.00 98.69 104 ARG A N 1
ATOM 746 C CA . ARG A 1 104 ? -0.378 -5.962 -1.741 1.00 98.69 104 ARG A CA 1
ATOM 747 C C . ARG A 1 104 ? -0.559 -5.032 -2.940 1.00 98.69 104 ARG A C 1
ATOM 749 O O . ARG A 1 104 ? 0.280 -5.046 -3.839 1.00 98.69 104 ARG A O 1
ATOM 756 N N . GLY A 1 105 ? -1.581 -4.178 -2.920 1.00 98.31 105 GLY A N 1
ATOM 757 C CA . GLY A 1 105 ? -1.835 -3.160 -3.939 1.00 98.31 105 GLY A CA 1
ATOM 758 C C . GLY A 1 105 ? -0.663 -2.191 -4.096 1.00 98.31 105 GLY A C 1
ATOM 759 O O . GLY A 1 105 ? -0.197 -1.974 -5.215 1.00 98.31 105 GLY A O 1
ATOM 760 N N . LEU A 1 106 ? -0.109 -1.693 -2.982 1.00 98.50 106 LEU A N 1
ATOM 761 C CA . LEU A 1 106 ? 1.121 -0.890 -2.981 1.00 98.50 106 LEU A CA 1
ATOM 762 C C . LEU A 1 106 ? 2.299 -1.646 -3.599 1.00 98.50 106 LEU A C 1
ATOM 764 O O . LEU A 1 106 ? 2.996 -1.116 -4.461 1.00 98.50 106 LEU A O 1
ATOM 768 N N . GLY A 1 107 ? 2.486 -2.909 -3.217 1.00 98.38 107 GLY A N 1
ATOM 769 C CA . GLY A 1 107 ? 3.503 -3.777 -3.804 1.00 98.38 107 GLY A CA 1
ATOM 770 C C . GLY A 1 107 ? 3.387 -3.893 -5.323 1.00 98.38 107 GLY A C 1
ATOM 771 O O . GLY A 1 107 ? 4.371 -3.744 -6.051 1.00 98.38 107 GLY A O 1
ATOM 772 N N . ARG A 1 108 ? 2.167 -4.113 -5.823 1.00 98.56 108 ARG A N 1
ATOM 773 C CA . ARG A 1 108 ? 1.884 -4.167 -7.264 1.00 98.56 108 ARG A CA 1
ATOM 774 C C . ARG A 1 108 ? 2.186 -2.828 -7.940 1.00 98.56 108 ARG A C 1
ATOM 776 O O . ARG A 1 108 ? 2.816 -2.822 -8.995 1.00 98.56 108 ARG A O 1
ATOM 783 N N . ALA A 1 109 ? 1.802 -1.706 -7.330 1.00 98.19 109 ALA A N 1
ATOM 784 C CA . ALA A 1 109 ? 2.123 -0.377 -7.846 1.00 98.19 109 ALA A CA 1
ATOM 785 C C . ALA A 1 109 ? 3.637 -0.141 -7.932 1.00 98.19 109 ALA A C 1
ATOM 787 O O . ALA A 1 109 ? 4.111 0.325 -8.964 1.00 98.19 109 ALA A O 1
ATOM 788 N N . ILE A 1 110 ? 4.406 -0.532 -6.910 1.00 98.38 110 ILE A N 1
ATOM 789 C CA . ILE A 1 110 ? 5.877 -0.444 -6.907 1.00 98.38 110 ILE A CA 1
ATOM 790 C C . ILE A 1 110 ? 6.471 -1.208 -8.091 1.00 98.38 110 ILE A C 1
ATOM 792 O O . ILE A 1 110 ? 7.328 -0.678 -8.796 1.00 98.38 110 ILE A O 1
ATOM 796 N N . ALA A 1 111 ? 5.999 -2.430 -8.350 1.00 97.88 111 ALA A N 1
ATOM 797 C CA . ALA A 1 111 ? 6.464 -3.215 -9.490 1.00 97.88 111 ALA A CA 1
ATOM 798 C C . ALA A 1 111 ? 6.153 -2.533 -10.834 1.00 97.88 111 ALA A C 1
ATOM 800 O O . ALA A 1 111 ? 6.988 -2.552 -11.736 1.00 97.88 111 ALA A O 1
ATOM 801 N N . ILE A 1 112 ? 4.971 -1.919 -10.970 1.00 97.69 112 ILE A N 1
ATOM 802 C CA . ILE A 1 112 ? 4.555 -1.202 -12.186 1.00 97.69 112 ILE A CA 1
ATOM 803 C C . ILE A 1 112 ? 5.394 0.066 -12.380 1.00 97.69 112 ILE A C 1
ATOM 805 O O . ILE A 1 112 ? 5.983 0.256 -13.444 1.00 97.69 112 ILE A O 1
ATOM 809 N N . VAL A 1 113 ? 5.494 0.908 -11.349 1.00 97.44 113 VAL A N 1
ATOM 810 C CA . VAL A 1 113 ? 6.298 2.139 -11.363 1.00 97.44 113 VAL A CA 1
ATOM 811 C C . VAL A 1 113 ? 7.766 1.812 -11.623 1.00 97.44 113 VAL A C 1
ATOM 813 O O . VAL A 1 113 ? 8.419 2.507 -12.393 1.00 97.44 113 VAL A O 1
ATOM 816 N N . GLY A 1 114 ? 8.281 0.713 -11.069 1.00 97.19 114 GLY A N 1
ATOM 817 C CA . GLY A 1 114 ? 9.670 0.287 -11.237 1.00 97.19 114 GLY A CA 1
ATOM 818 C C . GLY A 1 114 ? 10.080 -0.004 -12.683 1.00 97.19 114 GLY A C 1
ATOM 819 O O . GLY A 1 114 ? 11.268 0.062 -12.993 1.00 97.19 114 GLY A O 1
ATOM 820 N N . VAL A 1 115 ? 9.123 -0.266 -13.583 1.00 95.94 115 VAL A N 1
ATOM 821 C CA . VAL A 1 115 ? 9.393 -0.430 -15.022 1.00 95.94 115 VAL A CA 1
ATOM 822 C C . VAL A 1 115 ? 9.836 0.887 -15.664 1.00 95.94 115 VAL A C 1
ATOM 824 O O . VAL A 1 115 ? 10.698 0.878 -16.541 1.00 95.94 115 VAL A O 1
ATOM 827 N N . THR A 1 116 ? 9.260 2.018 -15.250 1.00 95.50 116 THR A N 1
ATOM 828 C CA . THR A 1 116 ? 9.481 3.331 -15.882 1.00 95.50 116 THR A CA 1
ATOM 829 C C . THR A 1 116 ? 10.298 4.289 -15.017 1.00 95.50 116 THR A C 1
ATOM 831 O O . THR A 1 116 ? 11.025 5.125 -15.550 1.00 95.50 116 THR A O 1
ATOM 834 N N . ASN A 1 117 ? 10.215 4.162 -13.693 1.00 96.50 117 ASN A N 1
ATOM 835 C CA . ASN A 1 117 ? 10.912 4.983 -12.713 1.00 96.50 117 ASN A CA 1
ATOM 836 C C . ASN A 1 117 ? 11.400 4.125 -11.523 1.00 96.50 117 ASN A C 1
ATOM 838 O O . ASN A 1 117 ? 10.771 4.096 -10.461 1.00 96.50 117 ASN A O 1
ATOM 842 N N . PRO A 1 118 ? 12.541 3.426 -11.670 1.00 97.00 118 PRO A N 1
ATOM 843 C CA . PRO A 1 118 ? 13.073 2.548 -10.626 1.00 97.00 118 PRO A CA 1
ATOM 844 C C . PRO A 1 118 ? 13.483 3.297 -9.352 1.00 97.00 118 PRO A C 1
ATOM 846 O O . PRO A 1 118 ? 13.440 2.720 -8.268 1.00 97.00 118 PRO A O 1
ATOM 849 N N . THR A 1 119 ? 13.857 4.576 -9.459 1.00 97.75 119 THR A N 1
ATOM 850 C CA . THR A 1 119 ? 14.204 5.403 -8.296 1.00 97.75 119 THR A CA 1
ATOM 851 C C . THR A 1 119 ? 12.979 5.664 -7.425 1.00 97.75 119 THR A C 1
ATOM 853 O O . THR A 1 119 ? 13.038 5.418 -6.224 1.00 97.75 119 THR A O 1
ATOM 856 N N . ALA A 1 120 ? 11.858 6.088 -8.021 1.00 97.06 120 ALA A N 1
ATOM 857 C CA . ALA A 1 120 ? 10.614 6.289 -7.277 1.00 97.06 120 ALA A CA 1
ATOM 858 C C . ALA A 1 120 ? 10.131 4.979 -6.638 1.00 97.06 120 ALA A C 1
ATOM 860 O O . ALA A 1 120 ? 9.791 4.958 -5.461 1.00 97.06 120 ALA A O 1
ATOM 861 N N . ALA A 1 121 ? 10.195 3.859 -7.367 1.00 98.00 121 ALA A N 1
ATOM 862 C CA . ALA A 1 121 ? 9.838 2.548 -6.823 1.00 98.00 121 ALA A CA 1
ATOM 863 C C . ALA A 1 121 ? 10.689 2.157 -5.597 1.00 98.00 121 ALA A C 1
ATOM 865 O O . ALA A 1 121 ? 10.158 1.637 -4.615 1.00 98.00 121 ALA A O 1
ATOM 866 N N . ALA A 1 122 ? 11.997 2.437 -5.621 1.00 98.19 122 ALA A N 1
ATOM 867 C CA . ALA A 1 122 ? 12.873 2.204 -4.475 1.00 98.19 122 ALA A CA 1
ATOM 868 C C . ALA A 1 122 ? 12.517 3.103 -3.278 1.00 98.19 122 ALA A C 1
ATOM 870 O O . ALA A 1 122 ? 12.495 2.627 -2.143 1.00 98.19 122 ALA A O 1
ATOM 871 N N . ASN A 1 123 ? 12.191 4.375 -3.520 1.00 98.06 123 ASN A N 1
ATOM 872 C CA . ASN A 1 123 ? 11.762 5.293 -2.464 1.00 98.06 123 ASN A CA 1
ATOM 873 C C . ASN A 1 123 ? 10.423 4.866 -1.843 1.00 98.06 123 ASN A C 1
ATOM 875 O O . ASN A 1 123 ? 10.292 4.851 -0.621 1.00 98.06 123 ASN A O 1
ATOM 879 N N . MET A 1 124 ? 9.456 4.450 -2.664 1.00 98.44 124 MET A N 1
ATOM 880 C CA . MET A 1 124 ? 8.167 3.923 -2.201 1.00 98.44 124 MET A CA 1
ATOM 881 C C . MET A 1 124 ? 8.349 2.682 -1.316 1.00 98.44 124 MET A C 1
ATOM 883 O O . MET A 1 124 ? 7.745 2.584 -0.247 1.00 98.44 124 MET A O 1
ATOM 887 N N . GLN A 1 125 ? 9.222 1.752 -1.720 1.00 98.12 125 GLN A N 1
ATOM 888 C CA . GLN A 1 125 ? 9.572 0.584 -0.907 1.00 98.12 125 GLN A CA 1
ATOM 889 C C . GLN A 1 125 ? 10.210 1.004 0.429 1.00 98.12 125 GLN A C 1
ATOM 891 O O . GLN A 1 125 ? 9.846 0.478 1.480 1.00 98.12 125 GLN A O 1
ATOM 896 N N . ALA A 1 126 ? 11.111 1.990 0.415 1.00 97.94 126 ALA A N 1
ATOM 897 C CA . ALA A 1 126 ? 11.727 2.507 1.634 1.00 97.94 126 ALA A CA 1
ATOM 898 C C . ALA A 1 126 ? 10.704 3.166 2.581 1.00 97.94 126 ALA A C 1
ATOM 900 O O . ALA A 1 126 ? 10.804 2.998 3.795 1.00 97.94 126 ALA A O 1
ATOM 901 N N . GLN A 1 127 ? 9.695 3.870 2.054 1.00 97.81 127 GLN A N 1
ATOM 902 C CA . GLN A 1 127 ? 8.588 4.414 2.854 1.00 97.81 127 GLN A CA 1
ATOM 903 C C . GLN A 1 127 ? 7.778 3.296 3.530 1.00 97.81 127 GLN A C 1
ATOM 905 O O . GLN A 1 127 ? 7.456 3.395 4.715 1.00 97.81 127 GLN A O 1
ATOM 910 N N . ILE A 1 128 ? 7.495 2.208 2.804 1.00 97.44 128 ILE A N 1
ATOM 911 C CA . ILE A 1 128 ? 6.817 1.025 3.355 1.00 97.44 128 ILE A CA 1
ATOM 912 C C . ILE A 1 128 ? 7.635 0.417 4.496 1.00 97.44 128 ILE A C 1
ATOM 914 O O . ILE A 1 128 ? 7.098 0.165 5.574 1.00 97.44 128 ILE A O 1
ATOM 918 N N . GLU A 1 129 ? 8.936 0.226 4.302 1.00 96.44 129 GLU A N 1
ATOM 919 C CA . GLU A 1 129 ? 9.834 -0.319 5.326 1.00 96.44 129 GLU A CA 1
ATOM 920 C C . GLU A 1 129 ? 9.941 0.600 6.552 1.00 96.44 129 GLU A C 1
ATOM 922 O O . GLU A 1 129 ? 9.941 0.126 7.690 1.00 96.44 129 GLU A O 1
ATOM 927 N N . ALA A 1 130 ? 9.939 1.919 6.339 1.00 96.69 130 ALA A N 1
ATOM 928 C CA . ALA A 1 130 ? 9.968 2.915 7.406 1.00 96.69 130 ALA A CA 1
ATOM 929 C C . ALA A 1 130 ? 8.693 2.935 8.270 1.00 96.69 130 ALA A C 1
ATOM 931 O O . ALA A 1 130 ? 8.738 3.427 9.401 1.00 96.69 130 ALA A O 1
ATOM 932 N N . SER A 1 131 ? 7.576 2.364 7.800 1.00 92.31 131 SER A N 1
ATOM 933 C CA . SER A 1 131 ? 6.345 2.238 8.598 1.00 92.31 131 SER A CA 1
ATOM 934 C C . SER A 1 131 ? 6.509 1.327 9.823 1.00 92.31 131 SER A C 1
ATOM 936 O O . SER A 1 131 ? 5.748 1.446 10.781 1.00 92.31 131 SER A O 1
ATOM 938 N N . ASN A 1 132 ? 7.511 0.433 9.818 1.00 90.94 132 ASN A N 1
ATOM 939 C CA . ASN A 1 132 ? 7.734 -0.611 10.829 1.00 90.94 132 ASN A CA 1
ATOM 940 C C . ASN A 1 132 ? 6.533 -1.560 11.044 1.00 90.94 132 ASN A C 1
ATOM 942 O O . ASN A 1 132 ? 6.487 -2.295 12.033 1.00 90.94 132 ASN A O 1
ATOM 946 N N . ASP A 1 133 ? 5.573 -1.578 10.119 1.00 94.62 133 ASP A N 1
ATOM 947 C CA . ASP A 1 133 ? 4.420 -2.468 10.155 1.00 94.62 133 ASP A CA 1
ATOM 948 C C . ASP A 1 133 ? 4.734 -3.758 9.391 1.00 94.62 133 ASP A C 1
ATOM 950 O O . ASP A 1 133 ? 4.792 -3.789 8.161 1.00 94.62 133 ASP A O 1
ATOM 954 N N . THR A 1 134 ? 4.973 -4.845 10.125 1.00 95.50 134 THR A N 1
ATOM 955 C CA . THR A 1 134 ? 5.436 -6.112 9.540 1.00 95.50 134 THR A CA 1
ATOM 956 C C . THR A 1 134 ? 4.424 -6.731 8.580 1.00 95.50 134 THR A C 1
ATOM 958 O O . THR A 1 134 ? 4.826 -7.338 7.585 1.00 95.50 134 THR A O 1
ATOM 961 N N . THR A 1 135 ? 3.126 -6.567 8.842 1.00 94.75 135 THR A N 1
ATOM 962 C CA . THR A 1 135 ? 2.061 -7.054 7.958 1.00 94.75 135 THR A CA 1
ATOM 963 C C . THR A 1 135 ? 2.041 -6.259 6.660 1.00 94.75 135 THR A C 1
ATOM 965 O O . THR A 1 135 ? 1.956 -6.854 5.583 1.00 94.75 135 THR A O 1
ATOM 968 N N . LEU A 1 136 ? 2.170 -4.932 6.752 1.00 96.19 136 LEU A N 1
ATOM 969 C CA . LEU A 1 136 ? 2.223 -4.046 5.592 1.00 96.19 136 LEU A CA 1
ATOM 970 C C . LEU A 1 136 ? 3.452 -4.361 4.728 1.00 96.19 136 LEU A C 1
ATOM 972 O O . LEU A 1 136 ? 3.308 -4.609 3.534 1.00 96.19 136 LEU A O 1
ATOM 976 N N . VAL A 1 137 ? 4.637 -4.457 5.337 1.00 97.88 137 VAL A N 1
ATOM 977 C CA . VAL A 1 137 ? 5.887 -4.784 4.630 1.00 97.88 137 VAL A CA 1
ATOM 978 C C . VAL A 1 137 ? 5.805 -6.155 3.953 1.00 97.88 137 VAL A C 1
ATOM 980 O O . VAL A 1 137 ? 6.120 -6.280 2.771 1.00 97.88 137 VAL A O 1
ATOM 983 N N . SER A 1 138 ? 5.360 -7.193 4.669 1.00 98.00 138 SER A N 1
ATOM 984 C CA . SER A 1 138 ? 5.270 -8.548 4.109 1.00 98.00 138 SER A CA 1
ATOM 985 C C . SER A 1 138 ? 4.297 -8.619 2.931 1.00 98.00 138 SER A C 1
ATOM 987 O O . SER A 1 138 ? 4.628 -9.193 1.894 1.00 98.00 138 SER A O 1
ATOM 989 N N . SER A 1 139 ? 3.118 -8.014 3.073 1.00 98.06 139 SER A N 1
ATOM 990 C CA . SER A 1 139 ? 2.076 -8.030 2.041 1.00 98.06 139 SER A CA 1
ATOM 991 C C . SER A 1 139 ? 2.487 -7.210 0.814 1.00 98.06 139 SER A C 1
ATOM 993 O O . SER A 1 139 ? 2.289 -7.644 -0.318 1.00 98.06 139 SER A O 1
ATOM 995 N N . ALA A 1 140 ? 3.136 -6.059 1.010 1.00 97.75 140 ALA A N 1
ATOM 996 C CA . ALA A 1 140 ? 3.690 -5.279 -0.093 1.00 97.75 140 ALA A CA 1
ATOM 997 C C . ALA A 1 140 ? 4.774 -6.048 -0.857 1.00 97.75 140 ALA A C 1
ATOM 999 O O . ALA A 1 140 ? 4.767 -6.073 -2.087 1.00 97.75 140 ALA A O 1
ATOM 1000 N N . ASN A 1 141 ? 5.659 -6.755 -0.153 1.00 98.06 141 ASN A N 1
ATOM 1001 C CA . ASN A 1 141 ? 6.667 -7.594 -0.798 1.00 98.06 141 ASN A CA 1
ATOM 1002 C C . ASN A 1 141 ? 6.036 -8.727 -1.625 1.00 98.06 141 ASN A C 1
ATOM 1004 O O . ASN A 1 141 ? 6.495 -9.004 -2.734 1.00 98.06 141 ASN A O 1
ATOM 1008 N N . GLU A 1 142 ? 4.967 -9.353 -1.125 1.00 98.12 142 GLU A N 1
ATOM 1009 C CA . GLU A 1 142 ? 4.207 -10.369 -1.862 1.00 98.12 142 GLU A CA 1
ATOM 1010 C C . GLU A 1 142 ? 3.569 -9.798 -3.140 1.00 98.12 142 GLU A C 1
ATOM 1012 O O . GLU A 1 142 ? 3.730 -10.367 -4.227 1.00 98.12 142 GLU A O 1
ATOM 1017 N N . GLY A 1 143 ? 2.894 -8.648 -3.033 1.00 96.69 143 GLY A N 1
ATOM 1018 C CA . GLY A 1 143 ? 2.282 -7.965 -4.175 1.00 96.69 143 GLY A CA 1
ATOM 1019 C C . GLY A 1 143 ? 3.312 -7.562 -5.234 1.00 96.69 143 GLY A C 1
ATOM 1020 O O . GLY A 1 143 ? 3.111 -7.803 -6.428 1.00 96.69 143 GLY A O 1
ATOM 1021 N N . ASN A 1 144 ? 4.458 -7.032 -4.800 1.00 97.25 144 ASN A N 1
ATOM 1022 C CA . ASN A 1 144 ? 5.570 -6.659 -5.673 1.00 97.25 144 ASN A CA 1
ATOM 1023 C C . ASN A 1 144 ? 6.151 -7.877 -6.404 1.00 97.25 144 ASN A C 1
ATOM 1025 O O . ASN A 1 144 ? 6.289 -7.864 -7.630 1.00 97.25 144 ASN A O 1
ATOM 1029 N N . ALA A 1 145 ? 6.436 -8.963 -5.681 1.00 96.81 145 ALA A N 1
ATOM 1030 C CA . ALA A 1 145 ? 6.968 -10.187 -6.273 1.00 96.81 145 ALA A CA 1
ATOM 1031 C C . ALA A 1 145 ? 6.009 -10.781 -7.318 1.00 96.81 145 ALA A C 1
ATOM 1033 O O . ALA A 1 145 ? 6.435 -11.125 -8.425 1.00 96.81 145 ALA A O 1
ATOM 1034 N N . THR A 1 146 ? 4.716 -10.842 -6.993 1.00 96.06 146 THR A N 1
ATOM 1035 C CA . THR A 1 146 ? 3.665 -11.367 -7.878 1.00 96.06 146 THR A CA 1
ATOM 1036 C C . THR A 1 146 ? 3.539 -10.542 -9.156 1.00 96.06 146 THR A C 1
ATOM 1038 O O . THR A 1 146 ? 3.544 -11.084 -10.267 1.00 96.06 146 THR A O 1
ATOM 1041 N N . GLN A 1 147 ? 3.483 -9.215 -9.029 1.00 96.75 147 GLN A N 1
ATOM 1042 C CA . GLN A 1 147 ? 3.377 -8.325 -10.182 1.00 96.75 147 GLN A CA 1
ATOM 1043 C C . GLN A 1 147 ? 4.654 -8.330 -11.026 1.00 96.75 147 GLN A C 1
ATOM 1045 O O . GLN A 1 147 ? 4.578 -8.395 -12.251 1.00 96.75 147 GLN A O 1
ATOM 1050 N N . THR A 1 148 ? 5.829 -8.341 -10.396 1.00 93.88 148 THR A N 1
ATOM 1051 C CA . THR A 1 148 ? 7.116 -8.442 -11.094 1.00 93.88 148 THR A CA 1
ATOM 1052 C C . THR A 1 148 ? 7.216 -9.740 -11.897 1.00 93.88 148 THR A C 1
ATOM 1054 O O . THR A 1 148 ? 7.642 -9.722 -13.054 1.00 93.88 148 THR A O 1
ATOM 1057 N N . ALA A 1 149 ? 6.802 -10.874 -11.323 1.00 93.38 149 ALA A N 1
ATOM 1058 C CA . ALA A 1 149 ? 6.752 -12.150 -12.036 1.00 93.38 149 ALA A CA 1
ATOM 1059 C C . ALA A 1 149 ? 5.789 -12.096 -13.236 1.00 93.38 149 ALA A C 1
ATOM 1061 O O . ALA A 1 149 ? 6.113 -12.596 -14.317 1.00 93.38 149 ALA A O 1
ATOM 1062 N N . SER A 1 150 ? 4.639 -11.439 -13.068 1.00 93.62 150 SER A N 1
ATOM 1063 C CA . SER A 1 150 ? 3.628 -11.271 -14.120 1.00 93.62 150 SER A CA 1
ATOM 1064 C C . SER A 1 150 ? 4.132 -10.397 -15.274 1.00 93.62 150 SER A C 1
ATOM 1066 O O . SER A 1 150 ? 3.973 -10.758 -16.442 1.00 93.62 150 SER A O 1
ATOM 1068 N N . ILE A 1 151 ? 4.815 -9.289 -14.966 1.00 91.50 151 ILE A N 1
ATOM 1069 C CA . ILE A 1 151 ? 5.464 -8.419 -15.958 1.00 91.50 151 ILE A CA 1
ATOM 1070 C C . ILE A 1 151 ? 6.528 -9.207 -16.728 1.00 91.50 151 ILE A C 1
ATOM 1072 O O . ILE A 1 151 ? 6.481 -9.249 -17.953 1.00 91.50 151 ILE A O 1
ATOM 1076 N N . ARG A 1 152 ? 7.432 -9.915 -16.034 1.00 89.19 152 ARG A N 1
ATOM 1077 C CA . ARG A 1 152 ? 8.474 -10.732 -16.688 1.00 89.19 152 ARG A CA 1
ATOM 1078 C C . ARG A 1 152 ? 7.892 -11.805 -17.603 1.00 89.19 152 ARG A C 1
ATO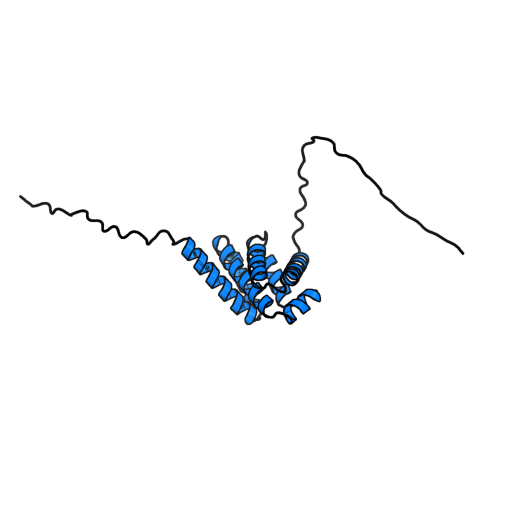M 1080 O O . ARG A 1 152 ? 8.401 -11.995 -18.700 1.00 89.19 152 ARG A O 1
ATOM 1087 N N . SER A 1 153 ? 6.824 -12.475 -17.174 1.00 87.50 153 SER A N 1
ATOM 1088 C CA . SER A 1 153 ? 6.143 -13.491 -17.990 1.00 87.50 153 SER A CA 1
ATOM 1089 C C . SER A 1 153 ? 5.501 -12.883 -19.240 1.00 87.50 153 SER A C 1
ATOM 1091 O O . SER A 1 153 ? 5.475 -13.516 -20.289 1.00 87.50 153 SER A O 1
ATOM 1093 N N . SER A 1 154 ? 5.037 -11.634 -19.150 1.00 79.88 154 SER A N 1
ATOM 1094 C CA . SER A 1 154 ? 4.466 -10.891 -20.279 1.00 79.88 154 SER A CA 1
ATOM 1095 C C . SER A 1 154 ? 5.539 -10.372 -21.246 1.00 79.88 154 SER A C 1
ATOM 1097 O O . SER A 1 154 ? 5.285 -10.263 -22.440 1.00 79.88 154 SER A O 1
ATOM 1099 N N . THR A 1 155 ? 6.745 -10.068 -20.753 1.00 69.56 155 THR A N 1
ATOM 1100 C CA . THR A 1 155 ? 7.885 -9.608 -21.571 1.00 69.56 155 THR A CA 1
ATOM 1101 C C . THR A 1 155 ? 8.712 -10.764 -22.154 1.00 69.56 155 THR A C 1
ATOM 1103 O O . THR A 1 155 ? 9.354 -10.584 -23.181 1.00 69.56 155 THR A O 1
ATOM 1106 N N . GLY A 1 156 ? 8.687 -11.950 -21.534 1.00 55.09 156 GLY A N 1
ATOM 1107 C CA . GLY A 1 156 ? 9.414 -13.154 -21.968 1.00 55.09 156 GLY A CA 1
ATOM 1108 C C . GLY A 1 156 ? 8.569 -14.197 -22.714 1.00 55.09 156 GLY A C 1
ATOM 1109 O O . GLY A 1 156 ? 9.043 -15.300 -22.963 1.00 55.09 156 GLY A O 1
ATOM 1110 N N . GLY A 1 157 ? 7.317 -13.876 -23.057 1.00 46.38 157 GLY A N 1
ATOM 1111 C CA . GLY A 1 157 ? 6.367 -14.782 -23.717 1.00 46.38 157 GLY A CA 1
ATOM 1112 C C . GLY A 1 157 ? 6.599 -15.041 -25.213 1.00 46.38 157 GLY A C 1
ATOM 1113 O O . GLY A 1 157 ? 5.742 -15.663 -25.834 1.00 46.38 157 GLY A O 1
ATOM 1114 N N . ASP A 1 158 ? 7.724 -14.594 -25.784 1.00 46.81 158 ASP A N 1
ATOM 1115 C CA . ASP A 1 158 ? 8.127 -14.862 -27.178 1.00 46.81 158 ASP A CA 1
ATOM 1116 C C . ASP A 1 158 ? 9.556 -15.432 -27.286 1.00 46.81 158 ASP A C 1
ATOM 1118 O O . ASP A 1 158 ? 10.261 -15.221 -28.263 1.00 46.81 158 ASP A O 1
ATOM 1122 N N . GLU A 1 159 ? 10.011 -16.179 -26.276 1.00 50.47 159 GLU A N 1
ATOM 1123 C CA . GLU A 1 159 ? 11.220 -17.008 -26.385 1.00 50.47 159 GLU A CA 1
ATOM 1124 C C . GLU A 1 159 ? 10.952 -18.403 -25.806 1.00 50.47 159 GLU A C 1
ATOM 1126 O O . GLU A 1 159 ? 11.429 -18.763 -24.731 1.00 50.47 159 GLU A O 1
ATOM 1131 N N . GLY A 1 160 ? 10.143 -19.213 -26.502 1.00 46.88 160 GLY A N 1
ATOM 1132 C CA . GLY A 1 160 ? 9.983 -20.614 -26.097 1.00 46.88 160 GLY A CA 1
ATOM 1133 C C . GLY A 1 160 ? 8.781 -21.397 -26.617 1.00 46.88 160 GLY A C 1
ATOM 1134 O O . GLY A 1 160 ? 8.241 -22.204 -25.867 1.00 46.88 160 GLY A O 1
ATOM 1135 N N . ALA A 1 161 ? 8.361 -21.227 -27.872 1.00 45.38 161 ALA A N 1
ATOM 1136 C CA . ALA A 1 161 ? 7.441 -22.175 -28.513 1.00 45.38 161 ALA A CA 1
ATOM 1137 C C . ALA A 1 161 ? 7.774 -22.352 -30.001 1.00 45.38 161 ALA A C 1
ATOM 1139 O O . ALA A 1 161 ? 7.032 -21.947 -30.888 1.00 45.38 161 ALA A O 1
ATOM 1140 N N . GLY A 1 162 ? 8.925 -22.969 -30.269 1.00 41.00 162 GLY A N 1
ATOM 1141 C CA . GLY A 1 162 ? 9.359 -23.305 -31.620 1.00 41.00 162 GLY A CA 1
ATOM 1142 C C . GLY A 1 162 ? 10.630 -24.138 -31.606 1.00 41.00 162 GLY A C 1
ATOM 1143 O O . GLY A 1 162 ? 11.693 -23.652 -31.967 1.00 41.00 162 GLY A O 1
ATOM 1144 N N . GLN A 1 163 ? 10.529 -25.405 -31.198 1.00 49.25 163 GLN A N 1
ATOM 1145 C CA . GLN A 1 163 ? 11.466 -26.417 -31.684 1.00 49.25 163 GLN A CA 1
ATOM 1146 C C . GLN A 1 163 ? 11.245 -26.550 -33.198 1.00 49.25 163 GLN A C 1
ATOM 1148 O O . GLN A 1 163 ? 10.430 -27.350 -33.648 1.00 49.25 163 GLN A O 1
ATOM 1153 N N . GLN A 1 164 ? 11.920 -25.722 -33.989 1.00 47.44 164 GLN A N 1
ATOM 1154 C CA . GLN A 1 164 ? 12.314 -26.110 -35.334 1.00 47.44 164 GLN A CA 1
ATOM 1155 C C . GLN A 1 164 ? 13.768 -26.527 -35.223 1.00 47.44 164 GLN A C 1
ATOM 1157 O O . GLN A 1 164 ? 14.668 -25.700 -35.112 1.00 47.44 164 GLN A O 1
ATOM 1162 N N . GLU A 1 165 ? 13.968 -27.839 -35.174 1.00 50.88 165 GLU A N 1
ATOM 1163 C CA . GLU A 1 165 ? 15.242 -28.446 -35.516 1.00 50.88 165 GLU A CA 1
ATOM 1164 C C . GLU A 1 165 ? 15.644 -27.886 -36.885 1.00 50.88 165 GLU A C 1
ATOM 1166 O O . GLU A 1 165 ? 15.020 -28.195 -37.904 1.00 50.88 165 GLU A O 1
ATOM 1171 N N . ASP A 1 166 ? 16.646 -27.009 -36.893 1.00 51.91 166 ASP A N 1
ATOM 1172 C CA . ASP A 1 166 ? 17.345 -26.589 -38.099 1.00 51.91 166 ASP A CA 1
ATOM 1173 C C . ASP A 1 166 ? 17.972 -27.840 -38.722 1.00 51.91 166 ASP A C 1
ATOM 1175 O O . ASP A 1 166 ? 19.051 -28.294 -38.353 1.00 51.91 166 ASP A O 1
ATOM 1179 N N . SER A 1 167 ? 17.216 -28.467 -39.618 1.00 55.56 167 SER A N 1
ATOM 1180 C CA . SER A 1 167 ? 17.670 -29.566 -40.456 1.00 55.56 167 SER A CA 1
ATOM 1181 C C . SER A 1 167 ? 18.208 -28.993 -41.761 1.00 55.56 167 SER A C 1
ATOM 1183 O O . SER A 1 167 ? 17.716 -29.331 -42.837 1.00 55.56 167 SER A O 1
ATOM 1185 N N . THR A 1 168 ? 19.193 -28.099 -41.693 1.00 60.38 168 THR A N 1
ATOM 1186 C CA . THR A 1 168 ? 20.077 -27.854 -42.831 1.00 60.38 168 THR A CA 1
ATOM 1187 C C . THR A 1 168 ? 21.144 -28.953 -42.837 1.00 60.38 168 THR A C 1
ATOM 1189 O O . THR A 1 168 ? 21.948 -29.053 -41.911 1.00 60.38 168 THR A O 1
ATOM 1192 N N . PRO A 1 169 ? 21.163 -29.856 -43.837 1.00 63.78 169 PRO A N 1
ATOM 1193 C CA . PRO A 1 169 ? 22.233 -30.832 -43.942 1.00 63.78 169 PRO A CA 1
ATOM 1194 C C . PRO A 1 169 ? 23.520 -30.101 -44.335 1.00 63.78 169 PRO A C 1
ATOM 1196 O O . PRO A 1 169 ? 23.656 -29.634 -45.465 1.00 63.78 169 PRO A O 1
ATOM 1199 N N . GLU A 1 170 ? 24.479 -30.027 -43.415 1.00 62.84 170 GLU A N 1
ATOM 1200 C CA . GLU A 1 170 ? 25.875 -29.723 -43.729 1.00 62.84 170 GLU A CA 1
ATOM 1201 C C . GLU A 1 170 ? 26.407 -30.832 -44.654 1.00 62.84 170 GLU A C 1
ATOM 1203 O O . GLU A 1 170 ? 26.757 -31.929 -44.212 1.00 62.84 170 GLU A O 1
ATOM 1208 N N . THR A 1 171 ? 26.435 -30.596 -45.967 1.00 65.44 171 THR A N 1
ATOM 1209 C CA . THR A 1 171 ? 27.161 -31.481 -46.886 1.00 65.44 171 THR A CA 1
ATOM 1210 C C . THR A 1 171 ? 28.662 -31.219 -46.756 1.00 65.44 171 THR A C 1
ATOM 1212 O O . THR A 1 171 ? 29.092 -30.098 -47.037 1.00 65.44 171 THR A O 1
ATOM 1215 N N . PRO A 1 172 ? 29.490 -32.219 -46.402 1.00 58.66 172 PRO A N 1
ATOM 1216 C CA . PRO A 1 172 ? 30.934 -32.053 -46.413 1.00 58.66 172 PRO A CA 1
ATOM 1217 C C . PRO A 1 172 ? 31.429 -31.879 -47.853 1.00 58.66 172 PRO A C 1
ATOM 1219 O O . PRO A 1 172 ? 31.193 -32.721 -48.724 1.00 58.66 172 PRO A O 1
ATOM 1222 N N . VAL A 1 173 ? 32.151 -30.786 -48.100 1.00 61.34 173 VAL A N 1
ATOM 1223 C CA . VAL A 1 173 ? 32.913 -30.585 -49.337 1.00 61.34 173 VAL A CA 1
ATOM 1224 C C . VAL A 1 173 ? 34.015 -31.646 -49.379 1.00 61.34 173 VAL A C 1
ATOM 1226 O O . VAL A 1 173 ? 34.932 -31.631 -48.561 1.00 61.34 173 VAL A O 1
ATOM 1229 N N . SER A 1 174 ? 33.912 -32.596 -50.309 1.00 61.97 174 SER A N 1
ATOM 1230 C CA . SER A 1 174 ? 34.965 -33.594 -50.533 1.00 61.97 174 SER A CA 1
ATOM 1231 C C . SER A 1 174 ? 36.163 -32.949 -51.247 1.00 61.97 174 SER A C 1
ATOM 1233 O O . SER A 1 174 ? 35.950 -32.249 -52.240 1.00 61.97 174 SER A O 1
ATOM 1235 N N . PRO A 1 175 ? 37.408 -33.174 -50.789 1.00 57.50 175 PRO A N 1
ATOM 1236 C CA . PRO A 1 175 ? 38.601 -32.731 -51.499 1.00 57.50 175 PRO A CA 1
ATOM 1237 C C . PRO A 1 175 ? 38.886 -33.657 -52.689 1.00 57.50 175 PRO A C 1
ATOM 1239 O O . PRO A 1 175 ? 38.772 -34.879 -52.573 1.00 57.50 175 PRO A O 1
ATOM 1242 N N . ASN A 1 176 ? 39.272 -33.055 -53.812 1.00 47.69 176 ASN A N 1
ATOM 1243 C CA . ASN A 1 176 ? 39.868 -33.724 -54.966 1.00 47.69 176 ASN A CA 1
ATOM 1244 C C . ASN A 1 176 ? 41.310 -33.235 -55.113 1.00 47.69 176 ASN A C 1
ATOM 1246 O O . ASN A 1 176 ? 41.519 -32.018 -54.892 1.00 47.69 176 ASN A O 1
#

pLDDT: mean 81.31, std 22.69, range [32.69, 98.69]

Sequence (176 aa):
MKKLMTAVFVAGTMVFGAAALVVTPVVAQEEASLQSLEEFVEQMLVENADDPAAFEEAIANFVAGSADPELANEAVINALTNPKSDAAKIALQNNAALKEAGARGLGRAIAIVGVTNPTAAANMQAQIEASNDTTLVSSANEGNATQTASIRSSTGGDEGAGQQEDSTPETPVSPN

Secondary structure (DSSP, 8-state):
---------------------------------HHHHHHHHHHHHHHTTT-HHHHHHHHHHHHHTSSSHHHHHHHHHHHHHS-SSHHHHHHHHH-THHHHHHHHHHHHHHHHHHHH-HHHHHHHHHHHHHT--HHHHHHHHHHHHHHHHHHHHHHSTTSSS---------------

Foldseek 3Di:
DDDDDDDDDDDDDDDDDDDDDPPDPPPVPPPCDLVNLLVVLLVLLLVCLVPLQSNLQVLLCDLLVDPQNLSNLLSLLCLLQPRPDPSSVVSCVVDVSNSLSNLLSLLLNLLNCCVPPVPSSVSSLVSQVVSVPPSSNVSSVVSNVVNNVVVVCVVCVPPDDDPPPPPPDPDDDDDD